Protein AF-A0A117MEG6-F1 (afdb_monomer_lite)

Sequence (166 aa):
MQNQQPVDLNAIAWAAMDQYGFIPGFPPSVLREVGALAAKVFPDTLDDPRDLRSLLWSSIDNHDSRDLDQIEVCEEGPNGEIRVRVAIADVDVYVQKESETDRHAGHNGTSVYTGVTTFPMLPDGQNSSTRRSATGWRGPGPSPGRSRRHPASWSRSSSRTRPPCA

Radius of gyration: 21.21 Å; chains: 1; bounding box: 51×44×74 Å

pLDDT: mean 75.08, std 25.56, range [25.92, 98.12]

Structure (mmCIF, N/CA/C/O backbone):
data_AF-A0A117MEG6-F1
#
_entry.id   AF-A0A117MEG6-F1
#
loop_
_atom_site.group_PDB
_atom_site.id
_atom_site.type_symbol
_atom_site.label_atom_id
_atom_site.label_alt_id
_atom_site.label_comp_id
_atom_site.label_asym_id
_atom_site.label_entity_id
_atom_site.label_seq_id
_atom_site.pdbx_PDB_ins_code
_atom_site.Cartn_x
_atom_site.Cartn_y
_atom_site.Cartn_z
_atom_site.occupancy
_atom_site.B_iso_or_equiv
_atom_site.auth_seq_id
_atom_site.auth_comp_id
_atom_site.auth_asym_id
_atom_site.auth_atom_id
_atom_site.pdbx_PDB_model_num
ATOM 1 N N . MET A 1 1 ? 1.929 20.193 -43.037 1.00 50.44 1 MET A N 1
ATOM 2 C CA . MET A 1 1 ? 1.283 19.892 -41.743 1.00 50.44 1 MET A CA 1
ATOM 3 C C . MET A 1 1 ? 2.209 18.950 -40.998 1.00 50.44 1 MET A C 1
ATOM 5 O O . MET A 1 1 ? 2.436 17.851 -41.484 1.00 50.44 1 MET A O 1
ATOM 9 N N . GLN A 1 2 ? 2.862 19.415 -39.931 1.00 58.88 2 GLN A N 1
ATOM 10 C CA . GLN A 1 2 ? 3.733 18.552 -39.132 1.00 58.88 2 GLN A CA 1
ATOM 11 C C . GLN A 1 2 ? 2.853 17.533 -38.409 1.00 58.88 2 GLN A C 1
ATOM 13 O O . GLN A 1 2 ? 1.974 17.906 -37.637 1.00 58.88 2 GLN A O 1
ATOM 18 N N . ASN A 1 3 ? 3.065 16.259 -38.724 1.00 60.41 3 ASN A N 1
ATOM 19 C CA . ASN A 1 3 ? 2.411 15.125 -38.093 1.00 60.41 3 ASN A CA 1
ATOM 20 C C . ASN A 1 3 ? 2.974 14.989 -36.673 1.00 60.41 3 ASN A C 1
ATOM 22 O O . ASN A 1 3 ? 3.942 14.259 -36.458 1.00 60.41 3 ASN A O 1
ATOM 26 N N . GLN A 1 4 ? 2.448 15.771 -35.727 1.00 67.88 4 GLN A N 1
ATOM 27 C CA . GLN A 1 4 ? 2.814 15.617 -34.325 1.00 67.88 4 GLN A CA 1
ATOM 28 C C . GLN A 1 4 ? 2.286 14.265 -33.857 1.00 67.88 4 GLN A C 1
ATOM 30 O O . GLN A 1 4 ? 1.079 14.039 -33.811 1.00 67.88 4 GLN A O 1
ATOM 35 N N . GLN A 1 5 ? 3.214 13.350 -33.581 1.00 72.69 5 GLN A N 1
ATOM 36 C CA . GLN A 1 5 ? 2.889 12.089 -32.935 1.00 72.69 5 GLN A CA 1
ATOM 37 C C . GLN A 1 5 ? 2.200 12.403 -31.598 1.00 72.69 5 GLN A C 1
ATOM 39 O O . GLN A 1 5 ? 2.678 13.288 -30.878 1.00 72.69 5 GLN A O 1
ATOM 44 N N . PRO A 1 6 ? 1.078 11.741 -31.273 1.00 83.31 6 PRO A N 1
ATOM 45 C CA . PRO A 1 6 ? 0.403 11.968 -30.006 1.00 83.31 6 PRO A CA 1
ATOM 46 C C . PRO A 1 6 ? 1.345 11.644 -28.840 1.00 83.31 6 PRO A C 1
ATOM 48 O O . PRO A 1 6 ? 2.074 10.654 -28.873 1.00 83.31 6 PRO A O 1
ATOM 51 N N . VAL A 1 7 ? 1.343 12.503 -27.819 1.00 90.69 7 VAL A N 1
ATOM 52 C CA . VAL A 1 7 ? 2.150 12.317 -26.608 1.00 90.69 7 VAL A CA 1
ATOM 53 C C . VAL A 1 7 ? 1.580 11.146 -25.808 1.00 90.69 7 VAL A C 1
ATOM 55 O O . VAL A 1 7 ? 0.444 11.215 -25.341 1.00 90.69 7 VAL A O 1
ATOM 58 N N . ASP A 1 8 ? 2.374 10.091 -25.626 1.00 94.62 8 ASP A N 1
ATOM 59 C CA . ASP A 1 8 ? 2.021 8.956 -24.770 1.00 94.62 8 ASP A CA 1
ATOM 60 C C . ASP A 1 8 ? 2.558 9.176 -23.349 1.00 94.62 8 ASP A C 1
ATOM 62 O O . ASP A 1 8 ? 3.719 8.903 -23.038 1.00 94.62 8 ASP A O 1
ATOM 66 N N . LEU A 1 9 ? 1.695 9.697 -22.475 1.00 95.75 9 LEU A N 1
ATOM 67 C CA . LEU A 1 9 ? 2.047 9.977 -21.083 1.00 95.75 9 LEU A CA 1
ATOM 68 C C . LEU A 1 9 ? 2.343 8.706 -20.274 1.00 95.75 9 LEU A C 1
ATOM 70 O O . LEU A 1 9 ? 3.140 8.764 -19.339 1.00 95.75 9 LEU A O 1
ATOM 74 N N . ASN A 1 10 ? 1.751 7.560 -20.632 1.00 95.56 10 ASN A N 1
ATOM 75 C CA . ASN A 1 10 ? 2.038 6.298 -19.950 1.00 95.56 10 ASN A CA 1
ATOM 76 C C . ASN A 1 10 ? 3.447 5.822 -20.291 1.00 95.56 10 ASN A C 1
ATOM 78 O O . ASN A 1 10 ? 4.216 5.500 -19.388 1.00 95.56 10 ASN A O 1
ATOM 82 N N . ALA A 1 11 ? 3.816 5.839 -21.574 1.00 95.50 11 ALA A N 1
ATOM 83 C CA . ALA A 1 11 ? 5.167 5.482 -21.995 1.00 95.50 11 ALA A CA 1
ATOM 84 C C . ALA A 1 11 ? 6.226 6.383 -21.336 1.00 95.50 11 ALA A C 1
ATOM 86 O O . ALA A 1 11 ? 7.257 5.889 -20.881 1.00 95.50 11 ALA A O 1
ATOM 87 N N . ILE A 1 12 ? 5.946 7.687 -21.215 1.00 96.00 12 ILE A N 1
ATOM 88 C CA . ILE A 1 12 ? 6.823 8.639 -20.517 1.00 96.00 12 ILE A CA 1
ATOM 89 C C . ILE A 1 12 ? 6.961 8.282 -19.032 1.00 96.00 12 ILE A C 1
ATOM 91 O O . ILE A 1 12 ? 8.076 8.265 -18.514 1.00 96.00 12 ILE A O 1
ATOM 95 N N . ALA A 1 13 ? 5.857 7.971 -18.347 1.00 97.06 13 ALA A N 1
ATOM 96 C CA . ALA A 1 13 ? 5.886 7.596 -16.935 1.00 97.06 13 ALA A CA 1
ATOM 97 C C . ALA A 1 13 ? 6.712 6.320 -16.698 1.00 97.06 13 ALA A C 1
ATOM 99 O O . ALA A 1 13 ? 7.543 6.287 -15.793 1.00 97.06 13 ALA A O 1
ATOM 100 N N . TRP A 1 14 ? 6.540 5.299 -17.543 1.00 97.31 14 TRP A N 1
ATOM 101 C CA . TRP A 1 14 ? 7.323 4.061 -17.478 1.00 97.31 14 TRP A CA 1
ATOM 102 C C . TRP A 1 14 ? 8.813 4.294 -17.744 1.00 97.31 14 TRP A C 1
ATOM 104 O O . TRP A 1 14 ? 9.649 3.794 -16.994 1.00 97.31 14 TRP A O 1
ATOM 114 N N . ALA A 1 15 ? 9.149 5.081 -18.769 1.00 96.38 15 ALA A N 1
ATOM 115 C CA . ALA A 1 15 ? 10.535 5.421 -19.080 1.00 96.38 15 ALA A CA 1
ATOM 116 C C . ALA A 1 15 ? 11.206 6.200 -17.937 1.00 96.38 15 ALA A C 1
ATOM 118 O O . ALA A 1 15 ? 12.370 5.959 -17.634 1.00 96.38 15 ALA A O 1
ATOM 119 N N . ALA A 1 16 ? 10.470 7.096 -17.271 1.00 97.31 16 ALA A N 1
ATOM 120 C CA . ALA A 1 16 ? 10.976 7.812 -16.106 1.00 97.31 16 ALA A CA 1
ATOM 121 C C . ALA A 1 16 ? 11.289 6.856 -14.943 1.00 97.31 16 ALA A C 1
ATOM 123 O O . ALA A 1 16 ? 12.331 7.001 -14.312 1.00 97.31 16 ALA A O 1
ATOM 124 N N . MET A 1 17 ? 10.431 5.865 -14.671 1.00 97.88 17 MET A N 1
ATOM 125 C CA . MET A 1 17 ? 10.705 4.873 -13.621 1.00 97.88 17 MET A CA 1
ATOM 126 C C . MET A 1 17 ? 12.016 4.125 -13.894 1.00 97.88 17 MET A C 1
ATOM 128 O O . MET A 1 17 ? 12.893 4.096 -13.031 1.00 97.88 17 MET A O 1
ATOM 132 N N . ASP A 1 18 ? 12.180 3.611 -15.115 1.00 96.06 18 ASP A N 1
ATOM 133 C CA . ASP A 1 18 ? 13.389 2.895 -15.538 1.00 96.06 18 ASP A CA 1
ATOM 134 C C . ASP A 1 18 ? 14.646 3.781 -15.455 1.00 96.06 18 ASP A C 1
ATOM 136 O O . ASP A 1 18 ? 15.652 3.396 -14.860 1.00 96.06 18 ASP A O 1
ATOM 140 N N . GLN A 1 19 ? 14.562 5.022 -15.951 1.00 97.88 19 GLN A N 1
ATOM 141 C CA . GLN A 1 19 ? 15.668 5.985 -15.940 1.00 97.88 19 GLN A CA 1
ATOM 142 C C . GLN A 1 19 ? 16.227 6.250 -14.532 1.00 97.88 19 GLN A C 1
ATOM 144 O O . GLN A 1 19 ? 17.429 6.480 -14.385 1.00 97.88 19 GLN A O 1
ATOM 149 N N . TYR A 1 20 ? 15.372 6.241 -13.506 1.00 97.06 20 TYR A N 1
ATOM 150 C CA . TYR A 1 20 ? 15.762 6.509 -12.119 1.00 97.06 20 TYR A CA 1
ATOM 151 C C . TYR A 1 20 ? 15.959 5.236 -11.279 1.00 97.06 20 TYR A C 1
ATOM 153 O O . TYR A 1 20 ? 16.121 5.327 -10.063 1.00 97.06 20 TYR A O 1
ATOM 161 N N . GLY A 1 21 ? 16.000 4.057 -11.912 1.00 96.81 21 GLY A N 1
ATOM 162 C CA . GLY A 1 21 ? 16.298 2.785 -11.247 1.00 96.81 21 GLY A CA 1
ATOM 163 C C . GLY A 1 21 ? 15.129 2.176 -10.468 1.00 96.81 21 GLY A C 1
ATOM 164 O O . GLY A 1 21 ? 15.337 1.240 -9.691 1.00 96.81 21 GLY A O 1
ATOM 165 N N . PHE A 1 22 ? 13.911 2.679 -10.673 1.00 97.81 22 PHE A N 1
ATOM 166 C CA . PHE A 1 22 ? 12.689 2.073 -10.156 1.00 97.81 22 PHE A CA 1
ATOM 167 C C . PHE A 1 22 ? 12.290 0.888 -11.042 1.00 97.81 22 PHE A C 1
ATOM 169 O O . PHE A 1 22 ? 12.430 0.949 -12.262 1.00 97.81 22 PHE A O 1
ATOM 176 N N . ILE A 1 23 ? 11.761 -0.186 -10.453 1.00 97.44 23 ILE A N 1
ATOM 177 C CA . ILE A 1 23 ? 11.266 -1.353 -11.193 1.00 97.44 23 ILE A CA 1
ATOM 178 C C . ILE A 1 23 ? 9.735 -1.234 -11.314 1.00 97.44 23 ILE A C 1
ATOM 180 O O . ILE A 1 23 ? 9.030 -1.609 -10.377 1.00 97.44 23 ILE A O 1
ATOM 184 N N . PRO A 1 24 ? 9.187 -0.719 -12.436 1.00 94.25 24 PRO A N 1
ATOM 185 C CA . PRO A 1 24 ? 7.757 -0.407 -12.559 1.00 94.25 24 PRO A CA 1
ATOM 186 C C . PRO A 1 24 ? 6.848 -1.637 -12.645 1.00 94.25 24 PRO A C 1
ATOM 188 O O . PRO A 1 24 ? 5.673 -1.566 -12.290 1.00 94.25 24 PRO A O 1
ATOM 191 N N . GLY A 1 25 ? 7.369 -2.756 -13.151 1.00 94.31 25 GLY A N 1
ATOM 192 C CA . GLY A 1 25 ? 6.631 -4.006 -13.291 1.00 94.31 25 GLY A CA 1
ATOM 193 C C . GLY A 1 25 ? 7.041 -5.031 -12.241 1.00 94.31 25 GLY A C 1
ATOM 194 O O . GLY A 1 25 ? 8.225 -5.208 -11.964 1.00 94.31 25 GLY A O 1
ATOM 195 N N . PHE A 1 26 ? 6.074 -5.777 -11.712 1.00 95.88 26 PHE A N 1
ATOM 196 C CA . PHE A 1 26 ? 6.371 -6.868 -10.789 1.00 95.88 26 PHE A CA 1
ATOM 197 C C . PHE A 1 26 ? 6.997 -8.068 -11.517 1.00 95.88 26 PHE A C 1
ATOM 199 O O . PHE A 1 26 ? 6.422 -8.562 -12.495 1.00 95.88 26 PHE A O 1
ATOM 206 N N . PRO A 1 27 ? 8.134 -8.599 -11.030 1.00 95.19 27 PRO A N 1
ATOM 207 C CA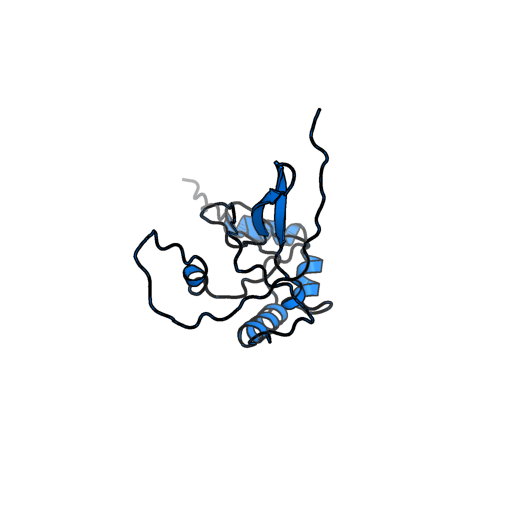 . PRO A 1 27 ? 8.704 -9.832 -11.550 1.00 95.19 27 PRO A CA 1
ATOM 208 C C . PRO A 1 27 ? 7.727 -11.016 -11.431 1.00 95.19 27 PRO A C 1
ATOM 210 O O . PRO A 1 27 ? 6.957 -11.096 -10.468 1.00 95.19 27 PRO A O 1
ATOM 213 N N . PRO A 1 28 ? 7.794 -12.017 -12.331 1.00 95.38 28 PRO A N 1
ATOM 214 C CA . PRO A 1 28 ? 6.957 -13.211 -12.227 1.00 95.38 28 PRO A CA 1
ATOM 215 C C . PRO A 1 28 ? 7.108 -13.980 -10.905 1.00 95.38 28 PRO A C 1
ATOM 217 O O . PRO A 1 28 ? 6.183 -14.691 -10.520 1.00 95.38 28 PRO A O 1
ATOM 220 N N . SER A 1 29 ? 8.254 -13.881 -10.217 1.00 95.12 29 SER A N 1
ATOM 221 C CA . SER A 1 29 ? 8.444 -14.483 -8.888 1.00 95.12 29 SER A CA 1
ATOM 222 C C . SER A 1 29 ? 7.541 -13.836 -7.838 1.00 95.12 29 SER A C 1
ATOM 224 O O . SER A 1 29 ? 6.809 -14.559 -7.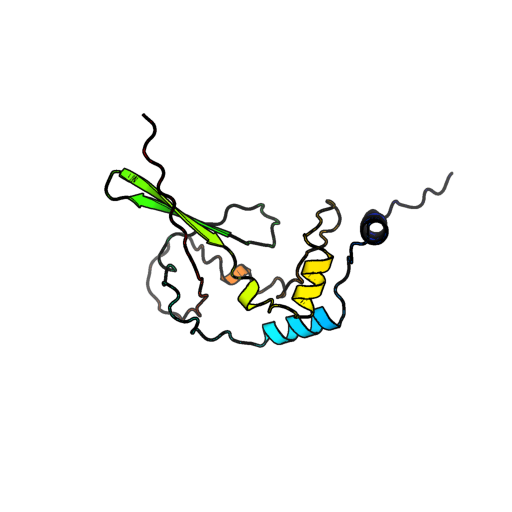165 1.00 95.12 29 SER A O 1
ATOM 226 N N . VAL A 1 30 ? 7.503 -12.502 -7.795 1.00 95.19 30 VAL A N 1
ATOM 227 C CA . VAL A 1 30 ? 6.626 -11.709 -6.917 1.00 95.19 30 VAL A CA 1
ATOM 228 C C . VAL A 1 30 ? 5.153 -12.031 -7.176 1.00 95.19 30 VAL A C 1
ATOM 230 O O . VAL A 1 30 ? 4.408 -12.350 -6.253 1.00 95.19 30 VAL A O 1
ATOM 233 N N . LEU A 1 31 ? 4.727 -12.039 -8.445 1.00 93.25 31 LEU A N 1
ATOM 234 C CA . LEU A 1 31 ? 3.332 -12.336 -8.797 1.00 93.25 31 LEU A CA 1
ATOM 235 C C . LEU A 1 31 ? 2.908 -13.759 -8.397 1.00 93.25 31 LEU A C 1
ATOM 237 O O . LEU A 1 31 ? 1.777 -13.965 -7.956 1.00 93.25 31 LEU A O 1
ATOM 241 N N . ARG A 1 32 ? 3.803 -14.749 -8.526 1.00 91.50 32 ARG A N 1
ATOM 242 C CA . ARG A 1 32 ? 3.536 -16.124 -8.071 1.00 91.50 32 ARG A CA 1
ATOM 243 C C . ARG A 1 32 ? 3.438 -16.218 -6.552 1.00 91.50 32 ARG A C 1
ATOM 245 O O . ARG A 1 32 ? 2.559 -16.921 -6.060 1.00 91.50 32 ARG A O 1
ATOM 252 N N . GLU A 1 33 ? 4.324 -15.536 -5.829 1.00 91.19 33 GLU A N 1
ATOM 253 C CA . GLU A 1 33 ? 4.314 -15.506 -4.364 1.00 91.19 33 GLU A CA 1
ATOM 254 C C . GLU A 1 33 ? 2.990 -14.939 -3.840 1.00 91.19 33 GLU A C 1
ATOM 256 O O . GLU A 1 33 ? 2.301 -15.592 -3.056 1.00 91.19 33 GLU A O 1
ATOM 261 N N . VAL A 1 34 ? 2.574 -13.783 -4.360 1.00 88.88 34 VAL A N 1
ATOM 262 C CA . VAL A 1 34 ? 1.316 -13.130 -3.971 1.00 88.88 34 VAL A CA 1
ATOM 263 C C . VAL A 1 34 ? 0.095 -13.951 -4.382 1.00 88.88 34 VAL A C 1
ATOM 265 O O . VAL A 1 34 ? -0.835 -14.118 -3.591 1.00 88.88 34 VAL A O 1
ATOM 268 N N . GLY A 1 35 ? 0.113 -14.557 -5.573 1.00 87.06 35 GLY A N 1
ATOM 269 C CA . GLY A 1 35 ? -0.947 -15.466 -6.013 1.00 87.06 35 GLY A CA 1
ATOM 270 C C . GLY A 1 35 ? -1.129 -16.680 -5.091 1.00 87.06 35 GLY A C 1
ATOM 271 O O . GLY A 1 35 ? -2.257 -17.122 -4.872 1.00 87.06 35 GLY A O 1
ATOM 272 N N . ALA A 1 36 ? -0.048 -17.196 -4.499 1.00 85.00 36 ALA A N 1
ATOM 273 C CA . ALA A 1 36 ? -0.112 -18.302 -3.543 1.00 85.00 36 ALA A CA 1
ATOM 274 C C . ALA A 1 36 ? -0.670 -17.884 -2.169 1.00 85.00 36 ALA A C 1
ATOM 276 O O . ALA A 1 36 ? -1.241 -18.717 -1.463 1.00 85.00 36 ALA A O 1
ATOM 277 N N . LEU A 1 37 ? -0.532 -16.610 -1.786 1.00 75.38 37 LEU A N 1
ATOM 278 C CA . LEU A 1 37 ? -1.086 -16.065 -0.542 1.00 75.38 37 LEU A CA 1
ATOM 279 C C . LEU A 1 37 ? -2.602 -15.878 -0.617 1.00 75.38 37 LEU A C 1
ATOM 281 O O . LEU A 1 37 ? -3.286 -16.157 0.362 1.00 75.38 37 LEU A O 1
ATOM 285 N N . ALA A 1 38 ? -3.140 -15.493 -1.777 1.00 66.00 38 ALA A N 1
ATOM 286 C CA . ALA A 1 38 ? -4.585 -15.334 -1.970 1.00 66.00 38 ALA A CA 1
ATOM 287 C C . ALA A 1 38 ? -5.379 -16.638 -1.733 1.00 66.00 38 ALA A C 1
ATOM 289 O O . ALA A 1 38 ? -6.562 -16.597 -1.404 1.00 66.00 38 ALA A O 1
ATOM 290 N N . ALA A 1 39 ? -4.728 -17.798 -1.872 1.00 60.69 39 ALA A N 1
ATOM 291 C CA . ALA A 1 39 ? -5.318 -19.106 -1.597 1.00 60.69 39 ALA A CA 1
ATOM 292 C C . ALA A 1 39 ? -5.252 -19.517 -0.112 1.00 60.69 39 ALA A C 1
ATOM 294 O O . ALA A 1 39 ? -5.884 -20.502 0.278 1.00 60.69 39 ALA A O 1
ATOM 295 N N . LYS A 1 40 ? -4.483 -18.805 0.721 1.00 62.38 40 LYS A N 1
ATOM 296 C CA . LYS A 1 40 ? -4.345 -19.119 2.144 1.00 62.38 40 LYS A CA 1
ATOM 297 C C . LYS A 1 40 ? -5.446 -18.430 2.942 1.00 62.38 40 LYS A C 1
ATOM 299 O O . LYS A 1 40 ? -5.580 -17.212 2.937 1.00 62.38 40 LYS A O 1
ATOM 304 N N . VAL A 1 41 ? -6.199 -19.227 3.693 1.00 57.72 41 VAL A N 1
ATOM 305 C CA . VAL A 1 41 ? -6.966 -18.720 4.832 1.00 57.72 41 VAL A CA 1
ATOM 306 C C . VAL A 1 41 ? -5.963 -18.527 5.960 1.00 57.72 41 VAL A C 1
ATOM 308 O O . VAL A 1 41 ? -5.404 -19.507 6.454 1.00 57.72 41 VAL A O 1
ATOM 311 N N . PHE A 1 42 ? -5.689 -17.278 6.329 1.00 60.00 42 PHE A N 1
ATOM 312 C CA . PHE A 1 42 ? -4.868 -16.996 7.500 1.00 60.00 42 PHE A CA 1
ATOM 313 C C . PHE A 1 42 ? -5.616 -17.512 8.736 1.00 60.00 42 PHE A C 1
ATOM 315 O O . PHE A 1 42 ? -6.791 -17.174 8.910 1.00 60.00 42 PHE A O 1
ATOM 322 N N . PRO A 1 43 ? -5.008 -18.395 9.545 1.00 50.72 43 PRO A N 1
ATOM 323 C CA . PRO A 1 43 ? -5.648 -18.870 10.760 1.00 50.72 43 PRO A CA 1
ATOM 324 C C . PRO A 1 43 ? -5.854 -17.698 11.728 1.00 50.72 43 PRO A C 1
ATOM 326 O O . PRO A 1 43 ? -5.007 -16.814 11.816 1.00 50.72 43 PRO A O 1
ATOM 329 N N . ASP A 1 44 ? -6.948 -17.730 12.497 1.00 54.25 44 ASP A N 1
ATOM 330 C CA . ASP A 1 44 ? -7.297 -16.741 13.543 1.00 54.25 44 ASP A CA 1
ATOM 331 C C . ASP A 1 44 ? -6.243 -16.613 14.665 1.00 54.25 44 ASP A C 1
ATOM 333 O O . ASP A 1 44 ? -6.397 -15.834 15.603 1.00 54.25 44 ASP A O 1
ATOM 337 N N . THR A 1 45 ? -5.181 -17.407 14.598 1.00 47.16 45 THR A N 1
ATOM 338 C CA . THR A 1 45 ? -4.150 -17.554 15.614 1.00 47.16 45 THR A CA 1
ATOM 339 C C . THR A 1 45 ? -2.920 -16.739 15.233 1.00 47.16 45 THR A C 1
ATOM 341 O O . THR A 1 45 ? -1.881 -17.285 14.865 1.00 47.16 45 THR A O 1
ATOM 344 N N . LEU A 1 46 ? -3.039 -15.419 15.327 1.00 56.09 46 LEU A N 1
ATOM 345 C CA . LEU A 1 46 ? -1.942 -14.669 15.930 1.00 56.09 46 LEU A CA 1
ATOM 346 C C . LEU A 1 46 ? -2.060 -14.921 17.440 1.00 56.09 46 LEU A C 1
ATOM 348 O O . LEU A 1 46 ? -3.174 -15.019 17.958 1.00 56.09 46 LEU A O 1
ATOM 352 N N . ASP A 1 47 ? -0.955 -15.102 18.151 1.00 54.06 47 ASP A N 1
ATOM 353 C CA . ASP A 1 47 ? -1.008 -15.242 19.605 1.00 54.06 47 ASP A CA 1
ATOM 354 C C . ASP A 1 47 ? -1.512 -13.914 20.214 1.00 54.06 47 ASP A C 1
ATOM 356 O O . ASP A 1 47 ? -0.815 -12.902 20.199 1.00 54.06 47 ASP A O 1
ATOM 360 N N . ASP A 1 48 ? -2.756 -13.926 20.703 1.00 61.09 48 ASP A N 1
ATOM 361 C CA . ASP A 1 48 ? -3.442 -12.857 21.452 1.00 61.09 48 ASP A CA 1
ATOM 362 C C . ASP A 1 48 ? -3.653 -11.484 20.749 1.00 61.09 48 ASP A C 1
ATOM 364 O O . ASP A 1 48 ? -3.318 -10.430 21.306 1.00 61.09 48 ASP A O 1
ATOM 368 N N . PRO A 1 49 ? -4.253 -11.406 19.540 1.00 71.69 49 PRO A N 1
ATOM 369 C CA . PRO A 1 49 ? -4.750 -10.141 19.025 1.00 71.69 49 PRO A CA 1
ATOM 370 C C . PRO A 1 49 ? -5.971 -9.713 19.843 1.00 71.69 49 PRO A C 1
ATOM 372 O O . PRO A 1 49 ? -7.005 -10.386 19.887 1.00 71.69 49 PRO A O 1
ATOM 375 N N . ARG A 1 50 ? -5.875 -8.537 20.464 1.00 84.12 50 ARG A N 1
ATOM 376 C CA . ARG A 1 50 ? -7.019 -7.896 21.110 1.00 84.12 50 ARG A CA 1
ATOM 377 C C . ARG A 1 50 ? -8.135 -7.685 20.085 1.00 84.12 50 ARG A C 1
ATOM 379 O O . ARG A 1 50 ? -7.969 -6.925 19.133 1.00 84.12 50 ARG A O 1
ATOM 386 N N . ASP A 1 51 ? -9.300 -8.280 20.325 1.00 87.44 51 ASP A N 1
ATOM 387 C CA . ASP A 1 51 ? -10.476 -8.042 19.490 1.00 87.44 51 ASP A CA 1
ATOM 388 C C . ASP A 1 51 ? -11.016 -6.621 19.711 1.00 87.44 51 ASP A C 1
ATOM 390 O O . ASP A 1 51 ? -11.509 -6.276 20.787 1.00 87.44 51 ASP A O 1
ATOM 394 N N . LEU A 1 52 ? -10.898 -5.787 18.678 1.00 92.06 52 LEU A N 1
ATOM 395 C CA . LEU A 1 52 ? -11.381 -4.405 18.650 1.00 92.06 52 LEU A CA 1
ATOM 396 C C . LEU A 1 52 ? -12.457 -4.185 17.581 1.00 92.06 52 LEU A C 1
ATOM 398 O O . LEU A 1 52 ? -12.779 -3.043 17.255 1.00 92.06 52 LEU A O 1
ATOM 402 N N . ARG A 1 53 ? -13.027 -5.256 17.016 1.00 89.69 53 ARG A N 1
ATOM 403 C CA . ARG A 1 53 ? -13.982 -5.168 15.895 1.00 89.69 53 ARG A CA 1
ATOM 404 C C . ARG A 1 53 ? -15.307 -4.495 16.262 1.00 89.69 53 ARG A C 1
ATOM 406 O O . ARG A 1 53 ? -16.061 -4.130 15.369 1.00 89.69 53 ARG A O 1
ATOM 413 N N . SER A 1 54 ? -15.614 -4.359 17.553 1.00 93.94 54 SER A N 1
ATOM 414 C CA . SER A 1 54 ? -16.820 -3.683 18.047 1.00 93.94 54 SER A CA 1
ATOM 415 C C . SER A 1 54 ? -16.734 -2.155 18.022 1.00 93.94 54 SER A C 1
ATOM 417 O O . SER A 1 54 ? -17.760 -1.502 18.207 1.00 93.94 54 SER A O 1
ATOM 419 N N . LEU A 1 55 ? -15.544 -1.580 17.822 1.00 95.12 55 LEU A N 1
ATOM 420 C CA . LEU A 1 55 ? -15.367 -0.132 17.750 1.00 95.12 55 LEU A CA 1
ATOM 421 C C . LEU A 1 55 ? -15.829 0.416 16.394 1.00 95.12 55 LEU A C 1
ATOM 423 O O . LEU A 1 55 ? -15.795 -0.275 15.375 1.00 95.12 55 LEU A O 1
ATOM 427 N N . LEU A 1 56 ? -16.242 1.684 16.385 1.00 95.81 56 LEU A N 1
ATOM 428 C CA . LEU A 1 56 ? -16.730 2.390 15.197 1.00 95.81 56 LEU A CA 1
ATOM 429 C C . LEU A 1 56 ? -15.573 2.931 14.348 1.00 95.81 56 LEU A C 1
ATOM 431 O O . LEU A 1 56 ? -15.437 4.137 14.175 1.00 95.81 56 LEU A O 1
ATOM 435 N N . TRP A 1 57 ? -14.726 2.031 13.856 1.00 96.69 57 TRP A N 1
ATOM 436 C CA . TRP A 1 57 ? -13.604 2.384 12.990 1.00 96.69 57 TRP A CA 1
ATOM 437 C C . TRP A 1 57 ? -14.058 3.112 11.717 1.00 96.69 57 TRP A C 1
ATOM 439 O O . TRP A 1 57 ? -15.032 2.707 11.075 1.00 96.69 57 TRP A O 1
ATOM 449 N N . SER A 1 58 ? -13.313 4.145 11.331 1.00 95.62 58 SER A N 1
ATOM 450 C CA . SER A 1 58 ? -13.427 4.861 10.059 1.00 95.62 58 SER A CA 1
ATOM 451 C C . SER A 1 58 ? -12.100 4.858 9.305 1.00 95.62 58 SER A C 1
ATOM 453 O O . SER A 1 58 ? -11.060 4.586 9.889 1.00 95.62 58 SER A O 1
ATOM 455 N N . SER A 1 59 ? -12.171 5.140 8.007 1.00 94.50 59 SER A N 1
ATOM 456 C CA . SER A 1 59 ? -11.035 5.452 7.135 1.00 94.50 59 SER A CA 1
ATOM 457 C C . SER A 1 59 ? -11.411 6.734 6.401 1.00 94.50 59 SER A C 1
ATOM 459 O O . SER A 1 59 ? -12.553 6.842 5.929 1.00 94.50 59 SER A O 1
ATOM 461 N N . ILE A 1 60 ? -10.506 7.703 6.322 1.00 94.12 60 ILE A N 1
ATOM 462 C CA . ILE A 1 60 ? -10.730 8.965 5.611 1.00 94.12 60 ILE A CA 1
ATOM 463 C C . ILE A 1 60 ? -9.720 9.056 4.473 1.00 94.12 60 ILE A C 1
ATOM 465 O O . ILE A 1 60 ? -8.568 9.426 4.675 1.00 94.12 60 ILE A O 1
ATOM 469 N N . ASP A 1 61 ? -10.193 8.759 3.265 1.00 90.62 61 ASP A N 1
ATOM 470 C CA . ASP A 1 61 ? -9.374 8.642 2.061 1.00 90.62 61 ASP A CA 1
ATOM 471 C C . ASP A 1 61 ? -10.075 9.264 0.851 1.00 90.62 61 ASP A C 1
ATOM 473 O O . ASP A 1 61 ? -11.277 9.558 0.876 1.00 90.62 61 ASP A O 1
ATOM 477 N N . ASN A 1 62 ? -9.332 9.438 -0.242 1.00 89.12 62 ASN A N 1
ATOM 478 C CA . ASN A 1 62 ? -9.917 9.867 -1.504 1.00 89.12 62 ASN A CA 1
ATOM 479 C C . ASN A 1 62 ? -10.828 8.774 -2.082 1.00 89.12 62 ASN A C 1
ATOM 481 O O . ASN A 1 62 ? -10.637 7.578 -1.862 1.00 89.12 62 ASN A O 1
ATOM 485 N N . HIS A 1 63 ? -11.816 9.184 -2.879 1.00 87.38 63 HIS A N 1
ATOM 486 C CA . HIS A 1 63 ? -12.802 8.265 -3.464 1.00 87.38 63 HIS A CA 1
ATOM 487 C C . HIS A 1 63 ? -12.198 7.182 -4.382 1.00 87.38 63 HIS A C 1
ATOM 489 O O . HIS A 1 63 ? -12.827 6.154 -4.633 1.00 87.38 63 HIS A O 1
ATOM 495 N N . ASP A 1 64 ? -11.006 7.444 -4.908 1.00 83.00 64 ASP A N 1
ATOM 496 C CA . ASP A 1 64 ? -10.233 6.626 -5.831 1.00 83.00 64 ASP A CA 1
ATOM 497 C C . ASP A 1 64 ? -9.042 5.933 -5.155 1.00 83.00 64 ASP A C 1
ATOM 499 O O . ASP A 1 64 ? -8.348 5.157 -5.816 1.00 83.00 64 ASP A O 1
ATOM 503 N N . SER A 1 65 ? -8.837 6.140 -3.846 1.00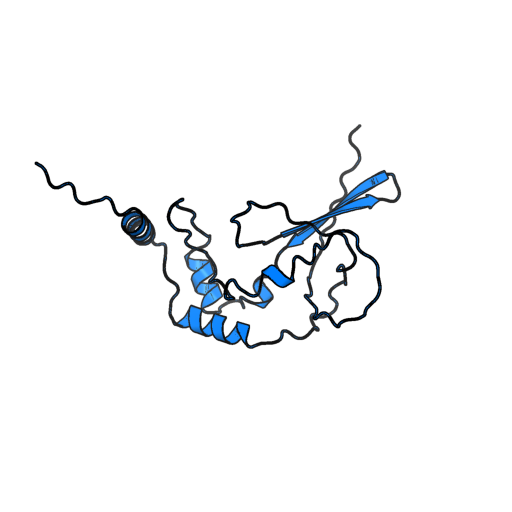 85.19 65 SER A N 1
ATOM 504 C CA . SER A 1 65 ? -7.825 5.420 -3.073 1.00 85.19 65 SER A CA 1
ATOM 505 C C . SER A 1 65 ? -8.092 3.917 -3.104 1.00 85.19 65 SER A C 1
ATOM 507 O O . SER A 1 65 ? -9.222 3.431 -2.969 1.00 85.19 65 SER A O 1
ATOM 509 N N . ARG A 1 66 ? -7.017 3.150 -3.291 1.00 81.44 66 ARG A N 1
ATOM 510 C CA . ARG A 1 66 ? -7.062 1.688 -3.400 1.00 81.44 66 ARG A CA 1
ATOM 511 C C . ARG A 1 66 ? -6.090 1.022 -2.434 1.00 81.44 66 ARG A C 1
ATOM 513 O O . ARG A 1 66 ? -5.805 -0.155 -2.593 1.00 81.44 66 ARG A O 1
ATOM 520 N N . ASP A 1 67 ? -5.638 1.702 -1.412 1.00 83.62 67 ASP A N 1
ATOM 521 C CA . ASP A 1 67 ? -4.587 1.252 -0.512 1.00 83.62 67 ASP A CA 1
ATOM 522 C C . ASP A 1 67 ? -4.897 1.757 0.894 1.00 83.62 67 ASP A C 1
ATOM 524 O O . ASP A 1 67 ? -4.149 2.526 1.473 1.00 83.62 67 ASP A O 1
ATOM 528 N N . LEU A 1 68 ? -6.046 1.328 1.429 1.00 86.50 68 LEU A N 1
ATOM 529 C CA . LEU A 1 68 ? -6.446 1.653 2.798 1.00 86.50 68 LEU A CA 1
ATOM 530 C C . LEU A 1 68 ? -5.487 0.959 3.771 1.00 86.50 68 LEU A C 1
ATOM 532 O O . LEU A 1 68 ? -5.596 -0.251 3.997 1.00 86.50 68 LEU A O 1
ATOM 536 N N . ASP A 1 69 ? -4.534 1.719 4.296 1.00 90.19 69 ASP A N 1
ATOM 537 C CA . ASP A 1 69 ? -3.462 1.249 5.170 1.00 90.19 69 ASP A CA 1
ATOM 538 C C . ASP A 1 69 ? -3.715 1.562 6.648 1.00 90.19 69 ASP A C 1
ATOM 540 O O . ASP A 1 69 ? -3.007 1.044 7.512 1.00 90.19 69 ASP A O 1
ATOM 544 N N . GLN A 1 70 ? -4.748 2.348 6.951 1.00 94.19 70 GLN A N 1
ATOM 545 C CA . GLN A 1 70 ? -5.079 2.765 8.303 1.00 94.19 70 GLN A CA 1
ATOM 546 C C . GLN A 1 70 ? -6.582 2.927 8.525 1.00 94.19 70 GLN A C 1
ATOM 548 O O . GLN A 1 70 ? -7.346 3.164 7.595 1.00 94.19 70 GLN A O 1
ATOM 553 N N . ILE A 1 71 ? -6.989 2.797 9.785 1.00 96.00 71 ILE A N 1
ATOM 554 C CA . ILE A 1 71 ? -8.324 3.142 10.276 1.00 96.00 71 ILE A CA 1
ATOM 555 C C . ILE A 1 71 ? -8.216 3.794 11.654 1.00 96.00 71 ILE A C 1
ATOM 557 O O . ILE A 1 71 ? -7.338 3.455 12.456 1.00 96.00 71 ILE A O 1
ATOM 561 N N . GLU A 1 72 ? -9.144 4.686 11.974 1.00 97.44 72 GLU A N 1
ATOM 562 C CA . GLU A 1 72 ? -9.161 5.437 13.225 1.00 97.44 72 GLU A CA 1
ATOM 563 C C . GLU A 1 72 ? -10.505 5.365 13.955 1.00 97.44 72 GLU A C 1
ATOM 565 O O . GLU A 1 72 ? -11.562 5.151 13.368 1.00 97.44 72 GLU A O 1
ATOM 570 N N . VAL A 1 73 ? -10.460 5.517 15.278 1.00 97.81 73 VAL A N 1
ATOM 571 C CA . VAL A 1 73 ? -11.647 5.710 16.118 1.00 97.81 73 VAL A CA 1
ATOM 572 C C . VAL A 1 73 ? -11.299 6.613 17.296 1.00 97.81 73 VAL A C 1
ATOM 574 O O . VAL A 1 73 ? -10.221 6.509 17.889 1.00 97.81 73 VAL A O 1
ATOM 577 N N . CYS A 1 74 ? -12.231 7.493 17.645 1.00 96.81 74 CYS A N 1
ATOM 578 C CA . CYS A 1 74 ? -12.132 8.387 18.790 1.00 96.81 74 CYS A CA 1
ATOM 579 C C . CYS A 1 74 ? -13.219 8.033 19.806 1.00 96.81 74 CYS A C 1
ATOM 581 O O . CYS A 1 74 ? -14.391 7.923 19.454 1.00 96.81 74 CYS A O 1
ATOM 583 N N . GLU A 1 75 ? -12.829 7.876 21.066 1.00 95.50 75 GLU A N 1
ATOM 584 C CA . GLU A 1 75 ? -13.729 7.601 22.188 1.00 95.50 75 GLU A CA 1
ATOM 585 C C . GLU A 1 75 ? -13.483 8.639 23.288 1.00 95.50 75 GLU A C 1
ATOM 587 O O . GLU A 1 75 ? -12.339 9.044 23.512 1.00 95.50 75 GLU A O 1
ATOM 592 N N . GLU A 1 76 ? -14.524 9.051 24.009 1.00 96.06 76 GLU A N 1
ATOM 593 C CA . GLU A 1 76 ? -14.335 9.817 25.244 1.00 96.06 76 GLU A CA 1
ATOM 594 C C . GLU A 1 76 ? -13.694 8.931 26.324 1.00 96.06 76 GLU A C 1
ATOM 596 O O . GLU A 1 76 ? -14.038 7.760 26.513 1.00 96.06 76 GLU A O 1
ATOM 601 N N . GLY A 1 77 ? -12.709 9.489 27.013 1.00 92.81 77 GLY A N 1
ATOM 602 C CA . GLY A 1 77 ? -12.015 8.894 28.138 1.00 92.81 77 GLY A CA 1
ATOM 603 C C . GLY A 1 77 ? -12.682 9.235 29.475 1.00 92.81 77 GLY A C 1
ATOM 604 O O . GLY A 1 77 ? -13.519 10.134 29.557 1.00 92.81 77 GLY A O 1
ATOM 605 N N . PRO A 1 78 ? -12.320 8.516 30.549 1.00 90.88 78 PRO A N 1
ATOM 606 C CA . PRO A 1 78 ? -12.957 8.645 31.860 1.00 90.88 78 PRO A CA 1
ATOM 607 C C . PRO A 1 78 ? -12.879 10.041 32.496 1.00 90.88 78 PRO A C 1
ATOM 609 O O . PRO A 1 78 ? -13.703 10.333 33.358 1.00 90.88 78 PRO A O 1
ATOM 612 N N . ASN A 1 79 ? -11.932 10.897 32.101 1.00 93.81 79 ASN A N 1
ATOM 613 C CA . ASN A 1 79 ? -11.760 12.243 32.653 1.00 93.81 79 ASN A CA 1
ATOM 614 C C . ASN A 1 79 ? -12.062 13.344 31.619 1.00 93.81 79 ASN A C 1
ATOM 616 O O . ASN A 1 79 ? -11.571 14.465 31.750 1.00 93.81 79 ASN A O 1
ATOM 620 N N . GLY A 1 80 ? -12.853 13.031 30.586 1.00 94.19 80 GLY A N 1
ATOM 621 C CA . GLY A 1 80 ? -13.192 13.967 29.510 1.00 94.19 80 GLY A CA 1
ATOM 622 C C . GLY A 1 80 ? -12.080 14.159 28.474 1.00 94.19 80 GLY A C 1
ATOM 623 O O . GLY A 1 80 ? -12.205 15.009 27.594 1.00 94.19 80 GLY A O 1
ATOM 624 N N . GLU A 1 81 ? -10.989 13.389 28.545 1.00 96.44 81 GLU A N 1
ATOM 625 C CA . GLU A 1 81 ? -10.004 13.338 27.468 1.00 96.44 81 GLU A CA 1
ATOM 626 C C . GLU A 1 81 ? -10.559 12.611 26.238 1.00 96.44 81 GLU A C 1
ATOM 628 O O . GLU A 1 81 ? -11.442 11.770 26.353 1.00 96.44 81 GLU A O 1
ATOM 633 N N . ILE A 1 82 ? -10.005 12.862 25.052 1.00 97.12 82 ILE A N 1
ATOM 634 C CA . ILE A 1 82 ? -10.307 12.050 23.866 1.00 97.12 82 ILE A CA 1
ATOM 635 C C . ILE A 1 82 ? -9.225 10.990 23.699 1.00 97.12 82 ILE A C 1
ATOM 637 O O . ILE A 1 82 ? -8.035 11.295 23.573 1.00 97.12 82 ILE A O 1
ATOM 641 N N . ARG A 1 83 ? -9.640 9.726 23.662 1.00 95.56 83 ARG A N 1
ATOM 642 C CA . ARG A 1 83 ? -8.787 8.603 23.296 1.00 95.56 83 ARG A CA 1
ATOM 643 C C . ARG A 1 83 ? -8.904 8.357 21.800 1.00 95.56 83 ARG A C 1
ATOM 645 O O . ARG A 1 83 ? -9.909 7.835 21.330 1.00 95.56 83 ARG A O 1
ATOM 652 N N . VAL A 1 84 ? -7.835 8.670 21.077 1.00 96.38 84 VAL A N 1
ATOM 653 C CA . VAL A 1 84 ? -7.690 8.322 19.660 1.00 96.38 84 VAL A CA 1
ATOM 654 C C . VAL A 1 84 ? -6.984 6.978 19.545 1.00 96.38 84 VAL A C 1
ATOM 656 O O . VAL A 1 84 ? -5.956 6.745 20.188 1.00 96.38 84 VAL A O 1
ATOM 659 N N . ARG A 1 85 ? -7.531 6.091 18.722 1.00 96.12 85 ARG A N 1
ATOM 660 C CA . ARG A 1 85 ? -6.888 4.846 18.307 1.00 96.12 85 ARG A CA 1
ATOM 661 C C . ARG A 1 85 ? -6.675 4.901 16.804 1.00 96.12 85 ARG A C 1
ATOM 663 O O . AR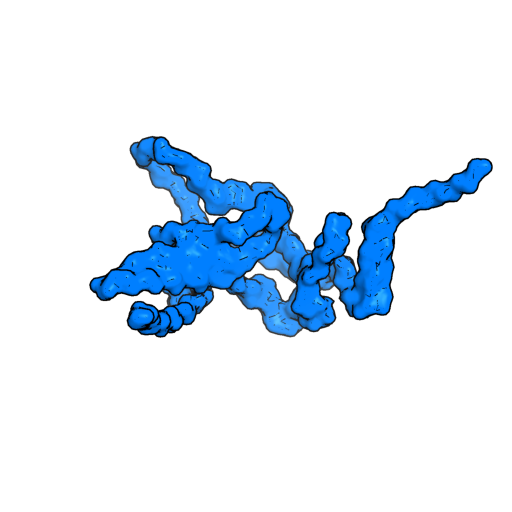G A 1 85 ? -7.581 5.288 16.079 1.00 96.12 85 ARG A O 1
ATOM 670 N N . VAL A 1 86 ? -5.497 4.469 16.374 1.00 96.62 86 VAL A N 1
ATOM 671 C CA . VAL A 1 86 ? -5.140 4.282 14.967 1.00 96.62 86 VAL A CA 1
ATOM 672 C C . VAL A 1 86 ? -4.697 2.834 14.822 1.00 96.62 86 VAL A C 1
ATOM 674 O O . VAL A 1 86 ? -3.847 2.381 15.596 1.00 96.62 86 VAL A O 1
ATOM 677 N N . ALA A 1 87 ? -5.306 2.102 13.899 1.00 94.25 87 ALA A N 1
ATOM 678 C CA . ALA A 1 87 ? -4.872 0.771 13.500 1.00 94.25 87 ALA A CA 1
ATOM 679 C C . ALA A 1 87 ? -4.265 0.855 12.100 1.00 94.25 87 ALA A C 1
ATOM 681 O O . ALA A 1 87 ? -4.814 1.538 11.243 1.00 94.25 87 ALA A O 1
ATOM 682 N N . ILE A 1 88 ? -3.134 0.180 11.902 1.00 92.62 88 ILE A N 1
ATOM 683 C CA . ILE A 1 88 ? -2.366 0.157 10.652 1.00 92.62 88 ILE A CA 1
ATOM 684 C C . ILE A 1 88 ? -2.430 -1.259 10.068 1.00 92.62 88 ILE A C 1
ATOM 686 O O . ILE A 1 88 ? -2.471 -2.231 10.825 1.00 92.62 88 ILE A O 1
ATOM 690 N N . ALA A 1 89 ? -2.451 -1.375 8.740 1.00 89.94 89 ALA A N 1
ATOM 691 C CA . ALA A 1 89 ? -2.329 -2.628 8.002 1.00 89.94 89 ALA A CA 1
ATOM 692 C C . ALA A 1 89 ? -1.127 -3.445 8.474 1.00 89.94 89 ALA A C 1
ATOM 694 O O . ALA A 1 89 ? 0.013 -2.985 8.434 1.00 89.94 89 ALA A O 1
ATOM 695 N N . ASP A 1 90 ? -1.401 -4.685 8.879 1.00 86.88 90 ASP A N 1
ATOM 696 C CA . ASP A 1 90 ? -0.379 -5.654 9.269 1.00 86.88 90 ASP A CA 1
ATOM 697 C C . ASP A 1 90 ? 0.213 -6.290 7.999 1.00 86.88 90 ASP A C 1
ATOM 699 O O . ASP A 1 90 ? -0.180 -7.371 7.555 1.00 86.88 90 ASP A O 1
ATOM 703 N N . VAL A 1 91 ? 1.064 -5.528 7.305 1.00 88.75 91 VAL A N 1
ATOM 704 C CA . VAL A 1 91 ? 1.600 -5.902 5.984 1.00 88.75 91 VAL A CA 1
ATOM 705 C C . VAL A 1 91 ? 2.523 -7.120 6.070 1.00 88.75 91 VAL A C 1
ATOM 707 O O . VAL A 1 91 ? 2.549 -7.927 5.140 1.00 88.75 91 VAL A O 1
ATOM 710 N N . ASP A 1 92 ? 3.242 -7.291 7.179 1.00 84.94 92 ASP A N 1
ATOM 711 C CA . ASP A 1 92 ? 4.213 -8.376 7.377 1.00 84.94 92 ASP A CA 1
ATOM 712 C C . ASP A 1 92 ? 3.564 -9.774 7.441 1.00 84.94 92 ASP A C 1
ATOM 714 O O . ASP A 1 92 ? 4.189 -10.771 7.077 1.00 84.94 92 ASP A O 1
ATOM 718 N N . VAL A 1 93 ? 2.273 -9.853 7.783 1.00 83.00 93 VAL A N 1
ATOM 719 C CA . VAL A 1 93 ? 1.461 -11.076 7.694 1.00 83.00 93 VAL A CA 1
ATOM 720 C C . VAL A 1 93 ? 1.460 -11.613 6.259 1.00 83.00 93 VAL A C 1
ATOM 722 O O . VAL A 1 93 ? 1.516 -12.828 6.043 1.00 83.00 93 VAL A O 1
ATOM 725 N N . TYR A 1 94 ? 1.447 -10.718 5.271 1.00 81.56 94 TYR A N 1
ATOM 726 C CA . TYR A 1 94 ? 1.409 -11.058 3.849 1.00 81.56 94 TYR A CA 1
ATOM 727 C C . TYR A 1 94 ? 2.791 -10.998 3.197 1.00 81.56 94 TYR A C 1
ATOM 729 O O . TYR A 1 94 ? 3.095 -11.815 2.332 1.00 81.56 94 TYR A O 1
ATOM 737 N N . VAL A 1 95 ? 3.641 -10.064 3.611 1.00 90.50 95 VAL A N 1
ATOM 738 C CA . VAL A 1 95 ? 4.973 -9.849 3.043 1.00 90.50 95 VAL A CA 1
ATOM 739 C C . VAL A 1 95 ? 6.008 -10.341 4.044 1.00 90.50 95 VAL A C 1
ATOM 741 O O . VAL A 1 95 ? 6.454 -9.613 4.927 1.00 90.50 95 VAL A O 1
ATOM 744 N N . GLN A 1 96 ? 6.358 -11.620 3.927 1.00 91.06 96 GLN A N 1
ATOM 745 C CA . GLN A 1 96 ? 7.334 -12.238 4.818 1.00 91.06 96 GLN A CA 1
ATOM 746 C C . GLN A 1 96 ? 8.730 -11.676 4.553 1.00 91.06 96 GLN A C 1
ATOM 748 O O . GLN A 1 96 ? 9.138 -11.520 3.405 1.00 91.06 96 GLN A O 1
ATOM 753 N N . LYS A 1 97 ? 9.490 -11.429 5.620 1.00 94.19 97 LYS A N 1
ATOM 754 C CA . LYS A 1 97 ? 10.862 -10.928 5.510 1.00 94.19 97 LYS A CA 1
ATOM 755 C C . LYS A 1 97 ? 11.716 -11.829 4.605 1.00 94.19 97 LYS A C 1
ATOM 757 O O . LYS A 1 97 ? 11.657 -13.053 4.718 1.00 94.19 97 LYS A O 1
ATOM 762 N N . GLU A 1 98 ? 12.545 -11.217 3.765 1.00 95.94 98 GLU A N 1
ATOM 763 C CA . GLU A 1 98 ? 13.409 -11.859 2.766 1.00 95.94 98 GLU A CA 1
ATOM 764 C C . GLU A 1 98 ? 12.667 -12.600 1.638 1.00 95.94 98 GLU A C 1
ATOM 766 O O . GLU A 1 98 ? 13.305 -13.327 0.867 1.00 95.94 98 GLU A O 1
ATOM 771 N N . SER A 1 99 ? 11.343 -12.446 1.518 1.00 95.56 99 SER A N 1
ATOM 772 C CA . SER A 1 99 ? 10.584 -12.987 0.389 1.00 95.56 99 SER A CA 1
ATOM 773 C C . SER A 1 99 ? 10.874 -12.232 -0.914 1.00 95.56 99 SER A C 1
ATOM 775 O O . SER A 1 99 ? 11.530 -11.189 -0.924 1.00 95.56 99 SER A O 1
ATOM 777 N N . GLU A 1 100 ? 10.395 -12.745 -2.047 1.00 96.44 100 GLU A N 1
ATOM 778 C CA . GLU A 1 100 ? 10.553 -12.054 -3.331 1.00 96.44 100 GLU A CA 1
ATOM 779 C C . GLU A 1 100 ? 9.789 -10.728 -3.324 1.00 96.44 100 GLU A C 1
ATOM 781 O O . GLU A 1 100 ? 10.288 -9.721 -3.831 1.00 96.44 100 GLU A O 1
ATOM 786 N N . THR A 1 101 ? 8.601 -10.718 -2.711 1.00 95.69 101 THR A N 1
ATOM 787 C CA . THR A 1 101 ? 7.802 -9.501 -2.528 1.00 95.69 101 THR A CA 1
ATOM 788 C C . THR A 1 101 ? 8.525 -8.496 -1.632 1.00 95.69 101 THR A C 1
ATOM 790 O O . THR A 1 101 ? 8.604 -7.327 -2.000 1.00 95.69 101 THR A O 1
ATOM 793 N N . ASP A 1 102 ? 9.103 -8.941 -0.510 1.00 96.75 102 ASP A N 1
ATOM 794 C CA . ASP A 1 102 ? 9.871 -8.087 0.409 1.00 96.75 102 ASP A CA 1
ATOM 795 C C . ASP A 1 102 ? 11.100 -7.477 -0.271 1.00 96.75 102 ASP A C 1
ATOM 797 O O . ASP A 1 102 ? 11.302 -6.268 -0.230 1.00 96.75 102 ASP A O 1
ATOM 801 N N . ARG A 1 103 ? 11.885 -8.283 -0.996 1.00 98.00 103 ARG A N 1
ATOM 802 C CA . ARG A 1 103 ? 13.060 -7.794 -1.736 1.00 98.00 103 ARG A CA 1
ATOM 803 C C . ARG A 1 103 ? 12.692 -6.771 -2.804 1.00 98.00 103 ARG A C 1
ATOM 805 O O . ARG A 1 103 ? 13.394 -5.775 -2.961 1.00 98.00 103 ARG A O 1
ATOM 812 N N . HIS A 1 104 ? 11.606 -7.001 -3.541 1.00 97.75 104 HIS A N 1
ATOM 813 C CA . HIS A 1 104 ? 11.136 -6.054 -4.550 1.00 97.75 104 HIS A CA 1
ATOM 814 C C . HIS A 1 104 ? 10.630 -4.752 -3.914 1.00 97.75 104 HIS A C 1
ATOM 816 O O . HIS A 1 104 ? 11.001 -3.667 -4.365 1.00 97.75 104 HIS A O 1
ATOM 822 N N . ALA A 1 105 ? 9.841 -4.852 -2.840 1.00 96.88 105 ALA A N 1
ATOM 823 C CA . ALA A 1 105 ? 9.389 -3.698 -2.071 1.00 96.88 105 ALA A CA 1
ATOM 824 C C . ALA A 1 105 ? 10.573 -2.922 -1.479 1.00 96.88 105 ALA A C 1
ATOM 826 O O . ALA A 1 105 ? 10.591 -1.700 -1.549 1.00 96.88 105 ALA A O 1
ATOM 827 N N . GLY A 1 106 ? 11.595 -3.616 -0.975 1.00 97.81 106 GLY A N 1
ATOM 828 C CA . GLY A 1 106 ? 12.828 -3.022 -0.466 1.00 97.81 106 GLY A CA 1
ATOM 829 C C . GLY A 1 106 ? 13.662 -2.326 -1.544 1.00 97.81 106 GLY A C 1
ATOM 830 O O . GLY A 1 106 ? 14.259 -1.290 -1.264 1.00 97.81 106 GLY A O 1
ATOM 831 N N . HIS A 1 107 ? 13.674 -2.8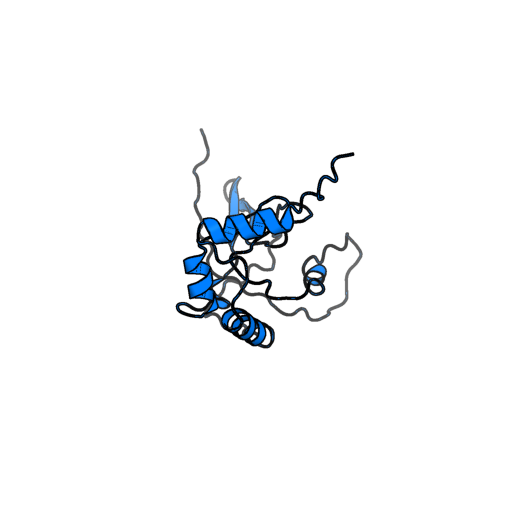45 -2.780 1.00 98.12 107 HIS A N 1
ATOM 832 C CA . HIS A 1 107 ? 14.314 -2.176 -3.921 1.00 98.12 107 HIS A CA 1
ATOM 833 C C . HIS A 1 107 ? 13.601 -0.868 -4.282 1.00 98.12 107 HIS A C 1
ATOM 835 O O . HIS A 1 107 ? 14.249 0.165 -4.422 1.00 98.12 107 HIS A O 1
ATOM 841 N N . ASN A 1 108 ? 12.274 -0.905 -4.439 1.00 97.56 108 ASN A N 1
ATOM 842 C CA . ASN A 1 108 ? 11.489 0.258 -4.873 1.00 97.56 108 ASN A CA 1
ATOM 843 C C . ASN A 1 108 ? 11.227 1.272 -3.742 1.00 97.56 108 ASN A C 1
ATOM 845 O O . ASN A 1 108 ? 11.080 2.465 -4.002 1.00 97.56 108 ASN A O 1
ATOM 849 N N . GLY A 1 109 ? 11.149 0.813 -2.493 1.00 97.06 109 GLY A N 1
ATOM 850 C CA . GLY A 1 109 ? 11.015 1.599 -1.262 1.00 97.06 109 GLY A CA 1
ATOM 851 C C . GLY A 1 109 ? 9.677 2.317 -1.050 1.00 97.06 109 GLY A C 1
ATOM 852 O O . GLY A 1 109 ? 9.315 2.594 0.091 1.00 97.06 109 GLY A O 1
ATOM 853 N N . THR A 1 110 ? 8.945 2.650 -2.116 1.00 96.31 110 THR A N 1
ATOM 854 C CA . THR A 1 110 ? 7.688 3.404 -2.054 1.00 96.31 110 THR A CA 1
ATOM 855 C C . THR A 1 110 ? 6.823 3.181 -3.296 1.00 96.31 110 THR A C 1
ATOM 857 O O . THR A 1 110 ? 7.300 2.713 -4.330 1.00 96.31 110 THR A O 1
ATOM 860 N N . SER A 1 111 ? 5.545 3.546 -3.203 1.00 95.12 111 SER A N 1
ATOM 861 C CA . SER A 1 111 ? 4.664 3.695 -4.362 1.00 95.12 111 SER A CA 1
ATOM 862 C C . SER A 1 111 ? 4.921 5.045 -5.042 1.00 95.12 111 SER A C 1
ATOM 864 O O . SER A 1 111 ? 5.139 6.054 -4.367 1.00 95.12 111 SER A O 1
ATOM 866 N N . VAL A 1 112 ? 4.850 5.094 -6.374 1.00 96.31 112 VAL A N 1
ATOM 867 C CA . VAL A 1 112 ? 5.004 6.331 -7.156 1.00 96.31 112 VAL A CA 1
ATOM 868 C C . VAL A 1 112 ? 3.698 6.687 -7.858 1.00 96.31 112 VAL A C 1
ATOM 870 O O . VAL A 1 112 ? 3.153 5.904 -8.634 1.00 96.31 112 VAL A O 1
ATOM 873 N N . TYR A 1 113 ? 3.218 7.907 -7.621 1.00 93.88 113 TYR A N 1
ATOM 874 C CA . TYR A 1 113 ? 1.981 8.441 -8.186 1.00 93.88 113 TYR A CA 1
ATOM 875 C C . TYR A 1 113 ? 2.304 9.513 -9.229 1.00 93.88 113 TYR A C 1
ATOM 877 O O . TYR A 1 113 ? 2.661 10.636 -8.886 1.00 93.88 113 TYR A O 1
ATOM 885 N N . THR A 1 114 ? 2.180 9.180 -10.517 1.00 93.94 114 THR A N 1
ATOM 886 C CA . THR A 1 114 ? 2.512 10.114 -11.617 1.00 93.94 114 THR A CA 1
ATOM 887 C C . THR A 1 114 ? 1.316 10.933 -12.114 1.00 93.94 114 THR A C 1
ATOM 889 O O . THR A 1 114 ? 1.456 11.751 -13.018 1.00 93.94 114 THR A O 1
ATOM 892 N N . GLY A 1 115 ? 0.118 10.681 -11.576 1.00 90.75 115 GLY A N 1
ATOM 893 C CA . GLY A 1 115 ? -1.150 11.241 -12.059 1.00 90.75 115 GLY A CA 1
ATOM 894 C C . GLY A 1 115 ? -1.707 10.563 -13.320 1.00 90.75 115 GLY A C 1
ATOM 895 O O . GLY A 1 115 ? -2.895 10.697 -13.596 1.00 90.75 115 GLY A O 1
ATOM 896 N N . VAL A 1 116 ? -0.886 9.799 -14.053 1.00 92.94 116 VAL A N 1
ATOM 897 C CA . VAL A 1 116 ? -1.309 8.990 -15.215 1.00 92.94 116 VAL A CA 1
ATOM 898 C C . VAL A 1 116 ? -1.241 7.490 -14.943 1.00 92.94 116 VAL A C 1
ATOM 900 O O . VAL A 1 116 ? -2.123 6.743 -15.352 1.00 92.94 116 VAL A O 1
ATOM 903 N N . THR A 1 117 ? -0.216 7.052 -14.215 1.00 92.56 117 THR A N 1
ATOM 904 C CA . THR A 1 117 ? -0.028 5.674 -13.754 1.00 92.56 117 THR A CA 1
ATOM 905 C C . THR A 1 117 ? 0.442 5.698 -12.303 1.00 92.56 117 THR A C 1
ATOM 907 O O . THR A 1 117 ? 1.335 6.466 -11.930 1.00 92.56 117 THR A O 1
ATOM 910 N N . THR A 1 118 ? -0.156 4.843 -11.483 1.00 92.88 118 THR A N 1
ATOM 911 C CA . THR A 1 118 ? 0.368 4.513 -10.159 1.00 92.88 118 THR A CA 1
ATOM 912 C C . THR A 1 118 ? 1.261 3.288 -10.284 1.00 92.88 118 THR A C 1
ATOM 914 O O . THR A 1 118 ? 0.827 2.265 -10.813 1.00 92.88 118 THR A O 1
ATOM 917 N N . PHE A 1 119 ? 2.487 3.388 -9.781 1.00 95.12 119 PHE A N 1
ATOM 918 C CA . PHE A 1 119 ? 3.424 2.278 -9.646 1.00 95.12 119 PHE A CA 1
ATOM 919 C C . PHE A 1 119 ? 3.458 1.870 -8.171 1.00 95.12 119 PHE A C 1
ATOM 921 O O . PHE A 1 119 ? 4.136 2.528 -7.380 1.00 95.12 119 PHE A O 1
ATOM 928 N N . PRO A 1 120 ? 2.664 0.871 -7.756 1.00 94.38 120 PRO A N 1
ATOM 929 C CA . PRO A 1 120 ? 2.552 0.527 -6.349 1.00 94.38 120 PRO A CA 1
ATOM 930 C C . PRO A 1 120 ? 3.807 -0.205 -5.859 1.00 94.38 120 PRO A C 1
ATOM 932 O O . PRO A 1 120 ? 4.418 -0.973 -6.598 1.00 94.38 120 PRO A O 1
ATOM 935 N N . MET A 1 121 ? 4.167 0.003 -4.593 1.00 95.44 121 MET A N 1
ATOM 936 C CA . MET A 1 121 ? 5.265 -0.719 -3.938 1.00 95.44 121 MET A CA 1
ATOM 937 C C . MET A 1 121 ? 4.979 -2.221 -3.823 1.00 95.44 121 MET A C 1
ATOM 939 O O . MET A 1 121 ? 5.876 -3.049 -3.964 1.00 95.44 121 MET A O 1
ATOM 943 N N . LEU A 1 122 ? 3.719 -2.565 -3.550 1.00 93.38 122 LEU A N 1
ATOM 944 C CA . LEU A 1 122 ? 3.246 -3.933 -3.381 1.00 93.38 122 LEU A CA 1
ATOM 945 C C . LEU A 1 122 ? 2.226 -4.270 -4.469 1.00 93.38 122 LEU A C 1
ATOM 947 O O . LEU A 1 122 ? 1.430 -3.409 -4.851 1.00 93.38 122 LEU A O 1
ATOM 951 N N . PRO A 1 123 ? 2.211 -5.510 -4.974 1.00 89.81 123 PRO A N 1
ATOM 952 C CA . PRO A 1 123 ? 1.215 -5.923 -5.948 1.00 89.81 123 PRO A CA 1
ATOM 953 C C . PRO A 1 123 ? -0.179 -5.958 -5.316 1.00 89.81 123 PRO A C 1
ATOM 955 O O . PRO A 1 123 ? -0.352 -6.362 -4.164 1.00 89.81 123 PRO A O 1
ATOM 958 N N . ASP A 1 124 ? -1.191 -5.593 -6.104 1.00 77.31 124 ASP A N 1
ATOM 959 C CA . ASP A 1 124 ? -2.592 -5.748 -5.716 1.00 77.31 124 ASP A CA 1
ATOM 960 C C . ASP A 1 124 ? -2.875 -7.233 -5.437 1.00 77.31 124 ASP A C 1
ATOM 962 O O . ASP A 1 124 ? -2.958 -8.056 -6.350 1.00 77.31 124 ASP A O 1
ATOM 966 N N . GLY A 1 125 ? -3.047 -7.585 -4.163 1.00 61.00 125 GLY A N 1
ATOM 967 C CA . GLY A 1 125 ? -3.276 -8.970 -3.755 1.00 61.00 125 GLY A CA 1
ATOM 968 C C . GLY A 1 125 ? -4.615 -9.554 -4.215 1.00 61.00 125 GLY A C 1
ATOM 969 O O . GLY A 1 125 ? -4.773 -10.770 -4.169 1.00 61.00 125 GLY A O 1
ATOM 970 N N . GLN A 1 126 ? -5.591 -8.735 -4.647 1.00 42.69 126 GLN A N 1
ATOM 971 C CA . GLN A 1 126 ? -6.932 -9.200 -5.026 1.00 42.69 126 GLN A CA 1
ATOM 972 C C . GLN A 1 126 ? -7.618 -8.330 -6.097 1.00 42.69 126 GLN A C 1
ATOM 974 O O . GLN A 1 126 ? -7.654 -7.103 -6.015 1.00 42.69 126 GLN A O 1
ATOM 979 N N . ASN A 1 127 ? -8.254 -9.005 -7.062 1.00 32.62 127 ASN A N 1
ATOM 980 C CA . ASN A 1 127 ? -9.291 -8.486 -7.956 1.00 32.62 127 ASN A CA 1
ATOM 981 C C . ASN A 1 127 ? -10.261 -7.539 -7.212 1.00 32.62 127 ASN A C 1
ATOM 983 O O . ASN A 1 127 ? -10.855 -7.894 -6.194 1.00 32.62 127 ASN A O 1
ATOM 987 N N . SER A 1 128 ? -10.467 -6.359 -7.798 1.00 26.86 128 SER A N 1
ATOM 988 C CA . SER A 1 128 ? -11.442 -5.304 -7.475 1.00 26.86 128 SER A CA 1
ATOM 989 C C . SER A 1 128 ? -12.853 -5.711 -6.985 1.00 26.86 128 SER A C 1
ATOM 991 O O . SER A 1 128 ? -13.562 -4.867 -6.437 1.00 26.86 128 SER A O 1
ATOM 993 N N . SER A 1 129 ? -13.295 -6.963 -7.137 1.00 25.92 129 SER A N 1
ATOM 994 C CA . SER A 1 129 ? -14.640 -7.418 -6.760 1.00 25.92 129 SER A CA 1
ATOM 995 C C . SER A 1 129 ? -14.860 -7.691 -5.263 1.00 25.92 129 SER A C 1
ATOM 997 O O . SER A 1 129 ? -15.994 -7.574 -4.803 1.00 25.92 129 SER A O 1
ATOM 999 N N . THR A 1 130 ? -13.828 -8.014 -4.473 1.00 28.89 130 THR A N 1
ATOM 1000 C CA . THR A 1 130 ? -14.008 -8.435 -3.058 1.00 28.89 130 THR A CA 1
ATOM 1001 C C . THR A 1 130 ? -13.994 -7.263 -2.062 1.00 28.89 130 THR A C 1
ATOM 1003 O O . THR A 1 130 ? -14.449 -7.390 -0.927 1.00 28.89 130 THR A O 1
ATOM 1006 N N . ARG A 1 131 ? -13.559 -6.064 -2.476 1.00 36.72 131 ARG A N 1
ATOM 1007 C CA . ARG A 1 131 ? -13.503 -4.882 -1.591 1.00 36.72 131 ARG A CA 1
ATOM 1008 C C . ARG A 1 131 ? -14.862 -4.293 -1.209 1.00 36.72 131 ARG A C 1
ATOM 1010 O O . ARG A 1 131 ? -14.969 -3.660 -0.164 1.00 36.72 131 ARG A O 1
ATOM 1017 N N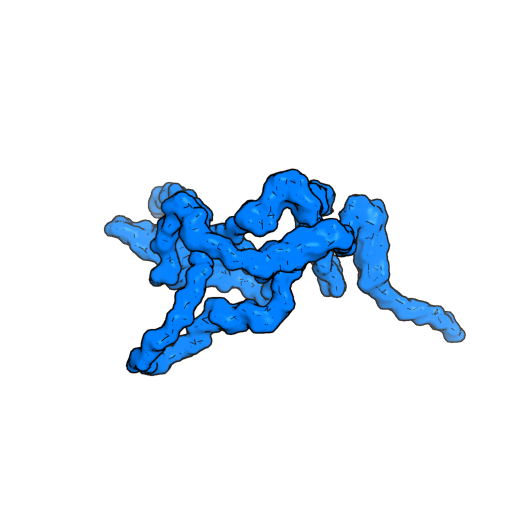 . ARG A 1 132 ? -15.921 -4.527 -1.995 1.00 27.61 132 ARG A N 1
ATOM 1018 C CA . ARG A 1 132 ? -17.263 -3.977 -1.705 1.00 27.61 132 ARG A CA 1
ATOM 1019 C C . ARG A 1 132 ? -17.985 -4.655 -0.539 1.00 27.61 132 ARG A C 1
ATOM 1021 O O . ARG A 1 132 ? -18.979 -4.116 -0.069 1.00 27.61 132 ARG A O 1
ATOM 1028 N N . SER A 1 133 ? -17.535 -5.818 -0.065 1.00 29.45 133 SER A N 1
ATOM 1029 C CA . SER A 1 133 ? -18.204 -6.519 1.042 1.00 29.45 133 SER A CA 1
ATOM 1030 C C . SER A 1 133 ? -17.734 -6.097 2.438 1.00 29.45 133 SER A C 1
ATOM 1032 O O . SER A 1 133 ? -18.400 -6.446 3.413 1.00 29.45 133 SER A O 1
ATOM 1034 N N . ALA A 1 134 ? -16.628 -5.350 2.552 1.00 35.47 134 ALA A N 1
ATOM 1035 C CA . ALA A 1 134 ? -16.096 -4.885 3.838 1.00 35.47 134 ALA A CA 1
ATOM 1036 C C . ALA A 1 134 ? -16.733 -3.566 4.316 1.00 35.47 134 ALA A C 1
ATOM 1038 O O . ALA A 1 134 ? -16.880 -3.355 5.517 1.00 35.47 134 ALA A O 1
ATOM 1039 N N . THR A 1 135 ? -17.220 -2.718 3.405 1.00 35.44 135 THR A N 1
ATOM 1040 C CA . THR A 1 135 ? -18.003 -1.517 3.737 1.00 35.44 135 THR A CA 1
ATOM 1041 C C . THR A 1 135 ? -19.480 -1.875 3.892 1.00 35.44 135 THR A C 1
ATOM 1043 O O . THR A 1 135 ? -20.339 -1.561 3.073 1.00 35.44 135 THR A O 1
ATOM 1046 N N . GLY A 1 136 ? -19.805 -2.575 4.978 1.00 31.45 136 GLY A N 1
ATOM 1047 C CA . GLY A 1 136 ? -21.175 -2.908 5.371 1.00 31.45 136 GLY A CA 1
ATOM 1048 C C . GLY A 1 136 ? -22.022 -1.711 5.823 1.00 31.45 136 GLY A C 1
ATOM 1049 O O . GLY A 1 136 ? -22.799 -1.865 6.761 1.00 31.45 136 GLY A O 1
ATOM 1050 N N . TRP A 1 137 ? -21.905 -0.538 5.193 1.00 32.19 137 TRP A N 1
ATOM 1051 C CA . TRP A 1 137 ? -22.761 0.610 5.492 1.00 32.19 137 TRP A CA 1
ATOM 1052 C C . TRP A 1 137 ? -24.111 0.435 4.787 1.00 32.19 137 TRP A C 1
ATOM 1054 O O . TRP A 1 137 ? -24.315 0.826 3.639 1.00 32.19 137 TRP A O 1
ATOM 1064 N N . ARG A 1 138 ? -25.049 -0.220 5.474 1.00 31.34 138 ARG A N 1
ATOM 1065 C CA . ARG A 1 138 ? -26.481 -0.075 5.200 1.00 31.34 138 ARG A CA 1
ATOM 1066 C C . ARG A 1 138 ? -27.015 0.880 6.263 1.00 31.34 138 ARG A C 1
ATOM 1068 O O . ARG A 1 138 ? -26.807 0.630 7.446 1.00 31.34 138 ARG A O 1
ATOM 1075 N N . GLY A 1 139 ? -27.651 1.973 5.837 1.00 30.59 139 GLY A N 1
ATOM 1076 C CA . GLY A 1 139 ? -28.339 2.902 6.740 1.00 30.59 139 GLY A CA 1
ATOM 1077 C C . GLY A 1 139 ? -29.351 2.186 7.652 1.00 30.59 139 GLY A C 1
ATOM 1078 O O . GLY A 1 139 ? -29.656 1.010 7.430 1.00 30.59 139 GLY A O 1
ATOM 1079 N N . PRO A 1 140 ? -29.872 2.865 8.687 1.00 33.09 140 PRO A N 1
ATOM 1080 C CA . PRO A 1 140 ? -30.621 2.221 9.757 1.00 33.09 140 PRO A CA 1
ATOM 1081 C C . PRO A 1 140 ? -31.920 1.603 9.222 1.00 33.09 140 PRO A C 1
ATOM 1083 O O . PRO A 1 140 ? -32.872 2.297 8.876 1.00 33.09 140 PRO A O 1
ATOM 1086 N N . GLY A 1 141 ? -31.941 0.273 9.166 1.00 31.50 141 GLY A N 1
ATOM 1087 C CA . GLY A 1 141 ? -33.101 -0.574 8.907 1.00 31.50 141 GLY A CA 1
ATOM 1088 C C . GLY A 1 141 ? -33.070 -1.765 9.872 1.00 31.50 141 GLY A C 1
ATOM 1089 O O . GLY A 1 141 ? -31.992 -2.129 10.347 1.00 31.50 141 GLY A O 1
ATOM 1090 N N . PRO A 1 142 ? -34.230 -2.332 10.236 1.00 31.48 142 PRO A N 1
ATOM 1091 C CA . PRO A 1 142 ? -34.404 -3.036 11.500 1.00 31.48 142 PRO A CA 1
ATOM 1092 C C . PRO A 1 142 ? -33.695 -4.398 11.527 1.00 31.48 142 PRO A C 1
ATOM 1094 O O . PRO A 1 142 ? -33.719 -5.155 10.558 1.00 31.48 142 PRO A O 1
ATOM 1097 N N . SER A 1 143 ? -33.103 -4.727 12.678 1.00 30.44 143 SER A N 1
ATOM 1098 C CA . SER A 1 143 ? -32.736 -6.099 13.067 1.00 30.44 143 SER A CA 1
ATOM 1099 C C . SER A 1 143 ? -33.978 -7.013 13.095 1.00 30.44 143 SER A C 1
ATOM 1101 O O . SER A 1 143 ? -35.072 -6.483 13.295 1.00 30.44 143 SER A O 1
ATOM 1103 N N . PRO A 1 144 ? -33.867 -8.363 13.024 1.00 43.38 144 PRO A N 1
ATOM 1104 C CA . PRO A 1 144 ? -32.658 -9.187 13.146 1.00 43.38 144 PRO A CA 1
ATOM 1105 C C . PRO A 1 144 ? -32.496 -10.281 12.062 1.00 43.38 144 PRO A C 1
ATOM 1107 O O . PRO A 1 144 ? -33.445 -10.721 11.421 1.00 43.38 144 PRO A O 1
ATOM 1110 N N . GLY A 1 145 ? -31.278 -10.812 11.928 1.00 29.33 145 GLY A N 1
ATOM 1111 C CA . GLY A 1 145 ? -31.020 -12.039 11.169 1.00 29.33 145 GLY A CA 1
ATOM 1112 C C . GLY A 1 145 ? -29.536 -12.383 11.123 1.00 29.33 145 GLY A C 1
ATOM 1113 O O . GLY A 1 145 ? -28.786 -11.817 10.332 1.00 29.33 145 GLY A O 1
ATOM 1114 N N . ARG A 1 146 ? -29.097 -13.299 11.996 1.00 44.31 146 ARG A N 1
ATOM 1115 C CA . ARG A 1 146 ? -27.730 -13.848 12.020 1.00 44.31 146 ARG A CA 1
ATOM 1116 C C . ARG A 1 146 ? -27.360 -14.399 10.638 1.00 44.31 146 ARG A C 1
ATOM 1118 O O . ARG A 1 146 ? -27.915 -15.406 10.215 1.00 44.31 146 ARG A O 1
ATOM 1125 N N . SER A 1 147 ? -26.347 -13.822 9.997 1.00 34.56 147 SER A N 1
ATOM 1126 C CA . SER A 1 147 ? -25.526 -14.540 9.020 1.00 34.56 147 SER A CA 1
ATOM 1127 C C . SER A 1 147 ? -24.055 -14.369 9.384 1.00 34.56 147 SER A C 1
ATOM 1129 O O . SER A 1 147 ? -23.618 -13.311 9.840 1.00 34.56 147 SER A O 1
ATOM 1131 N N . ARG A 1 148 ? -23.336 -15.489 9.307 1.00 39.75 148 ARG A N 1
ATOM 1132 C CA . ARG A 1 148 ? -21.948 -15.660 9.738 1.00 39.75 148 ARG A CA 1
ATOM 1133 C C . ARG A 1 148 ? -21.049 -14.717 8.932 1.00 39.75 148 ARG A C 1
ATOM 1135 O O . ARG A 1 148 ? -21.100 -14.738 7.707 1.00 39.75 148 ARG A O 1
ATOM 1142 N N . ARG A 1 149 ? -20.235 -13.906 9.611 1.00 34.12 149 ARG A N 1
ATOM 1143 C CA . ARG A 1 149 ? -19.181 -13.088 8.992 1.00 34.12 149 ARG A CA 1
ATOM 1144 C C . ARG A 1 149 ? -17.824 -13.642 9.411 1.00 34.12 149 ARG A C 1
ATOM 1146 O O . ARG A 1 149 ? -17.632 -13.946 10.587 1.00 34.12 149 ARG A O 1
ATOM 1153 N N . HIS A 1 150 ? -16.937 -13.807 8.434 1.00 31.33 150 HIS A N 1
ATOM 1154 C CA . HIS A 1 150 ? -15.567 -14.270 8.631 1.00 31.33 150 HIS A CA 1
ATOM 1155 C C . HIS A 1 150 ? -14.659 -13.124 9.126 1.00 31.33 150 HIS A C 1
ATOM 1157 O O . HIS A 1 150 ? -14.917 -11.968 8.782 1.00 31.33 150 HIS A O 1
ATOM 1163 N N . PRO A 1 151 ? -13.656 -13.426 9.966 1.00 33.72 151 PRO A N 1
ATOM 1164 C CA . PRO A 1 151 ? -12.883 -12.443 10.726 1.00 33.72 151 PRO A CA 1
ATOM 1165 C C . PRO A 1 151 ? -11.693 -11.856 9.950 1.00 33.72 151 PRO A C 1
ATOM 1167 O O . PRO A 1 151 ? -11.068 -12.534 9.143 1.00 33.72 151 PRO A O 1
ATOM 1170 N N . ALA A 1 152 ? -11.364 -10.597 10.249 1.00 31.75 152 ALA A N 1
ATOM 1171 C CA . ALA A 1 152 ? -10.039 -10.021 10.038 1.00 31.75 152 ALA A CA 1
ATOM 1172 C C . ALA A 1 152 ? -9.466 -9.654 11.419 1.00 31.75 152 ALA A C 1
ATOM 1174 O O . ALA A 1 152 ? -10.173 -9.047 12.231 1.00 31.75 152 ALA A O 1
ATOM 1175 N N . SER A 1 153 ? -8.231 -10.074 11.692 1.00 33.50 153 SER A N 1
ATOM 1176 C CA . SER A 1 153 ? -7.476 -9.858 12.935 1.00 33.50 153 SER A CA 1
ATOM 1177 C C . SER A 1 153 ? -6.438 -8.744 12.754 1.00 33.50 153 SER A C 1
ATOM 1179 O O . SER A 1 153 ? -5.877 -8.621 11.671 1.00 33.50 153 SER A O 1
ATOM 1181 N N . TRP A 1 154 ? -6.161 -7.967 13.807 1.00 43.66 154 TRP A N 1
ATOM 1182 C CA . TRP A 1 154 ? -5.212 -6.840 13.788 1.00 43.66 154 TRP A CA 1
ATOM 1183 C C . TRP A 1 154 ? -4.349 -6.850 15.052 1.00 43.66 154 TRP A C 1
ATOM 1185 O O . TRP A 1 154 ? -4.862 -7.164 16.131 1.00 43.66 154 TRP A O 1
ATOM 1195 N N . SER A 1 155 ? -3.068 -6.481 14.945 1.00 33.09 155 SER A N 1
ATOM 1196 C CA . SER A 1 155 ? -2.135 -6.441 16.076 1.00 33.09 155 SER A CA 1
ATOM 1197 C C . SER A 1 155 ? -1.572 -5.028 16.345 1.00 33.09 155 SER A C 1
ATOM 1199 O O . SER A 1 155 ? -1.347 -4.232 15.444 1.00 33.09 155 SER A O 1
ATOM 1201 N N . ARG A 1 156 ? -1.375 -4.732 17.643 1.00 34.69 156 ARG A N 1
ATOM 1202 C CA . ARG A 1 156 ? -0.708 -3.563 18.273 1.00 34.69 156 ARG A CA 1
ATOM 1203 C C . ARG A 1 156 ? -1.357 -2.170 18.145 1.00 34.69 156 ARG A C 1
ATOM 1205 O O . ARG A 1 156 ? -1.177 -1.432 17.188 1.00 34.69 156 ARG A O 1
ATOM 1212 N N . SER A 1 157 ? -1.948 -1.718 19.258 1.00 37.94 157 SER A N 1
ATOM 1213 C CA . SER A 1 157 ? -2.231 -0.300 19.535 1.00 37.94 157 SER A CA 1
ATOM 1214 C C . SER A 1 157 ? -1.126 0.315 20.403 1.00 37.94 157 SER A C 1
ATOM 1216 O O . SER A 1 157 ? -0.858 -0.210 21.485 1.00 37.94 157 SER A O 1
ATOM 1218 N N . SER A 1 158 ? -0.546 1.451 20.007 1.00 37.38 158 SER A N 1
ATOM 1219 C CA . SER A 1 158 ? 0.224 2.301 20.929 1.00 37.38 158 SER A CA 1
ATOM 1220 C C . SER A 1 158 ? -0.642 3.484 21.373 1.00 37.38 158 SER A C 1
ATOM 1222 O O . SER A 1 158 ? -1.180 4.220 20.551 1.00 37.38 158 SER A O 1
ATOM 1224 N N . SER A 1 159 ? -0.844 3.641 22.682 1.00 38.50 159 SER A N 1
ATOM 1225 C CA . SER A 1 159 ? -1.585 4.770 23.250 1.00 38.50 159 SER A CA 1
ATOM 1226 C C . SER A 1 159 ? -0.605 5.853 23.689 1.00 38.50 159 SER A C 1
ATOM 1228 O O . SER A 1 159 ? 0.196 5.621 24.594 1.00 38.50 159 SER A O 1
ATOM 1230 N N . ARG A 1 160 ? -0.684 7.046 23.095 1.00 38.62 160 ARG A N 1
ATOM 1231 C CA . ARG A 1 160 ? -0.075 8.257 23.659 1.00 38.62 160 ARG A CA 1
ATOM 1232 C C . ARG A 1 160 ? -1.182 9.153 24.197 1.00 38.62 160 ARG A C 1
ATOM 1234 O O . ARG A 1 160 ? -1.970 9.696 23.434 1.00 38.62 160 ARG A O 1
ATOM 1241 N N . THR A 1 161 ? -1.234 9.308 25.512 1.00 38.62 161 THR A N 1
ATOM 1242 C CA . THR A 1 161 ? -2.048 10.325 26.182 1.00 38.62 161 THR A CA 1
ATOM 1243 C C . THR A 1 161 ? -1.314 11.661 26.120 1.00 38.62 161 THR A C 1
ATOM 1245 O O . THR A 1 161 ? -0.197 11.774 26.628 1.00 38.62 161 THR A O 1
ATOM 1248 N N . ARG A 1 162 ? -1.919 12.675 25.496 1.00 37.50 162 ARG A N 1
ATOM 1249 C CA . ARG A 1 162 ? -1.498 14.072 25.664 1.00 37.50 162 ARG A CA 1
ATOM 1250 C C . ARG A 1 162 ? -2.219 14.662 26.884 1.00 37.50 162 ARG A C 1
ATOM 1252 O O . ARG A 1 162 ? -3.413 14.409 27.025 1.00 37.50 162 ARG A O 1
ATOM 1259 N N . PRO A 1 163 ? -1.537 15.428 27.753 1.00 36.16 163 PRO A N 1
ATOM 1260 C CA . PRO A 1 163 ? -2.219 16.192 28.790 1.00 36.16 163 PRO A CA 1
ATOM 1261 C C . PRO A 1 163 ? -3.077 17.307 28.157 1.00 36.16 163 PRO A C 1
ATOM 1263 O O . PRO A 1 163 ? -2.768 17.746 27.043 1.00 36.16 163 PRO A O 1
ATOM 1266 N N . PRO A 1 164 ? -4.143 17.759 28.841 1.00 45.53 164 PRO A N 1
ATOM 1267 C CA . PRO A 1 164 ? -4.977 18.859 28.367 1.00 45.53 164 PRO A CA 1
ATOM 1268 C C . PRO A 1 164 ? -4.147 20.140 28.212 1.00 45.53 164 PRO A C 1
ATOM 1270 O O . PRO A 1 164 ? -3.293 20.444 29.048 1.00 45.53 164 PRO A O 1
ATOM 1273 N N . CYS A 1 165 ? -4.386 20.879 27.126 1.00 44.56 165 CYS A N 1
ATOM 1274 C CA . CYS A 1 165 ? -3.874 22.238 26.973 1.00 44.56 165 CYS A CA 1
ATOM 1275 C C . CYS A 1 165 ? -4.496 23.130 28.056 1.00 44.56 165 CYS A C 1
ATOM 1277 O O . CYS A 1 165 ? -5.714 23.108 28.235 1.00 44.56 165 CYS A O 1
ATOM 1279 N N . ALA A 1 166 ? -3.639 23.863 28.770 1.00 44.88 166 ALA A N 1
ATOM 1280 C CA . ALA A 1 166 ? -4.025 24.957 29.658 1.00 44.88 166 ALA A CA 1
ATOM 1281 C C . ALA A 1 166 ? -4.437 26.199 28.857 1.00 44.88 166 ALA A C 1
ATOM 1283 O O . ALA A 1 166 ? -3.896 26.373 27.739 1.00 44.88 166 ALA A O 1
#

Secondary structure (DSSP, 8-state):
----PPP-HHHHHHHHHHHTT---S--HHHHHHHHHHHT----S-SSS----TTS--B----TT-----EEEEEEE-TTS-EEEEEEE--GGGTS-TTSHHHHHHHHH-S-EE-SS-EE-SS---S-TTSGGGT-----S----------------PPP-PPPPP-

Organism: NCBI:txid2198

Foldseek 3Di:
DPPPDDDDVVVVVVVVCVVVQHDLDQDPQQVVLLQVVLPDDDDPDPPDFDDPVPAPWDFDDDPPDDCRFKIKGWDQDPVRFIWIWMFGDPCCSSVPPPGSLNVQLVSNVAWDDPVVDIRGSGDDSDDPPPVVVVPPDDPDDDDDDDDDDDDDTGDDIDTDDDDDDD

InterPro domains:
  IPR001900 Ribonuclease II/R [PF00773] (50-125)
  IPR012340 Nucleic acid-binding, OB-fold [SSF50249] (8-124)
  IPR050180 RNR Ribonuclease [PTHR23355] (26-124)